Protein AF-A0A8C8C2P3-F1 (afdb_monomer_lite)

Structure (mmCIF, N/CA/C/O backbone):
data_AF-A0A8C8C2P3-F1
#
_entry.id   AF-A0A8C8C2P3-F1
#
loop_
_atom_site.group_PDB
_atom_site.id
_atom_site.type_symbol
_atom_site.label_atom_id
_atom_site.label_alt_id
_atom_site.label_comp_id
_atom_site.label_asym_id
_atom_site.label_entity_id
_atom_site.label_seq_id
_atom_site.pdbx_PDB_ins_code
_atom_site.Cartn_x
_atom_site.Cartn_y
_atom_site.Cartn_z
_atom_site.occupancy
_atom_site.B_iso_or_equiv
_atom_site.auth_seq_id
_atom_site.auth_comp_id
_atom_site.auth_asym_id
_atom_site.auth_atom_id
_atom_site.pdbx_PDB_model_num
ATOM 1 N N . CYS A 1 1 ? 23.342 -0.044 -27.697 1.00 66.31 1 CYS A N 1
ATOM 2 C CA . CYS A 1 1 ? 23.974 0.119 -26.368 1.00 66.31 1 CYS A CA 1
ATOM 3 C C . CYS A 1 1 ? 23.101 1.003 -25.486 1.00 66.31 1 CYS A C 1
ATOM 5 O O . CYS A 1 1 ? 22.435 0.467 -24.617 1.00 66.31 1 CYS A O 1
ATOM 7 N N . ILE A 1 2 ? 22.989 2.301 -25.795 1.00 71.56 2 ILE A N 1
ATOM 8 C CA . ILE A 1 2 ? 22.260 3.316 -25.005 1.00 71.56 2 ILE A CA 1
ATOM 9 C C . ILE A 1 2 ? 20.798 2.942 -24.698 1.00 71.56 2 ILE A C 1
ATOM 11 O O . ILE A 1 2 ? 20.352 3.108 -23.569 1.00 71.56 2 ILE A O 1
ATOM 15 N N . SER A 1 3 ? 20.064 2.371 -25.659 1.00 73.00 3 SER A N 1
ATOM 16 C CA . SER A 1 3 ? 18.679 1.921 -25.440 1.00 73.00 3 SER A CA 1
ATOM 17 C C . SER A 1 3 ? 18.562 0.832 -24.370 1.00 73.00 3 SER A C 1
ATOM 19 O O . SER A 1 3 ? 17.669 0.884 -23.527 1.00 73.00 3 SER A O 1
ATOM 21 N N . VAL A 1 4 ? 19.495 -0.126 -24.369 1.00 76.88 4 VAL A N 1
ATOM 22 C CA . VAL A 1 4 ? 19.561 -1.193 -23.364 1.00 76.88 4 VAL A CA 1
ATOM 23 C C . VAL A 1 4 ? 19.936 -0.598 -22.013 1.00 76.88 4 VAL A C 1
ATOM 25 O O . VAL A 1 4 ? 19.265 -0.904 -21.032 1.00 76.88 4 VAL A O 1
ATOM 28 N N . CYS A 1 5 ? 20.914 0.319 -21.974 1.00 74.31 5 CYS A N 1
ATOM 29 C CA . CYS A 1 5 ? 21.287 1.037 -20.755 1.00 74.31 5 CYS A CA 1
ATOM 30 C C . CYS A 1 5 ? 20.048 1.663 -20.117 1.00 74.31 5 CYS A C 1
ATOM 32 O O . CYS A 1 5 ? 19.711 1.296 -18.998 1.00 74.31 5 CYS A O 1
ATOM 34 N N . ILE A 1 6 ? 19.337 2.515 -20.866 1.00 74.00 6 ILE A N 1
ATOM 35 C CA . ILE A 1 6 ? 18.141 3.244 -20.419 1.00 74.00 6 ILE A CA 1
ATOM 36 C C . ILE A 1 6 ? 17.057 2.281 -19.926 1.00 74.00 6 ILE A C 1
ATOM 38 O O . ILE A 1 6 ? 16.483 2.492 -18.862 1.00 74.00 6 ILE A O 1
ATOM 42 N N . SER A 1 7 ? 16.797 1.196 -20.660 1.00 79.19 7 SER A N 1
ATOM 43 C CA . SER A 1 7 ? 15.781 0.214 -20.264 1.00 79.19 7 SER A CA 1
ATOM 44 C C . SER A 1 7 ? 16.118 -0.493 -18.944 1.00 79.19 7 SER A C 1
ATOM 46 O O . SER A 1 7 ? 15.243 -0.691 -18.097 1.00 79.19 7 SER A O 1
ATOM 48 N N . VAL A 1 8 ? 17.394 -0.826 -18.731 1.00 79.81 8 VAL A N 1
ATOM 49 C CA . VAL A 1 8 ? 17.858 -1.493 -17.511 1.00 79.81 8 VAL A CA 1
ATOM 50 C C . VAL A 1 8 ? 17.841 -0.521 -16.338 1.00 79.81 8 VAL A C 1
ATOM 52 O O . VAL A 1 8 ? 17.335 -0.883 -15.282 1.00 79.81 8 VAL A O 1
ATOM 55 N N . CYS A 1 9 ? 18.305 0.724 -16.499 1.00 77.69 9 CYS A N 1
ATOM 56 C CA . CYS A 1 9 ? 18.224 1.670 -15.386 1.00 77.69 9 CYS A CA 1
ATOM 57 C C . CYS A 1 9 ? 16.770 1.994 -15.034 1.00 77.69 9 CYS A C 1
ATOM 59 O O . CYS A 1 9 ? 16.409 1.825 -13.878 1.00 77.69 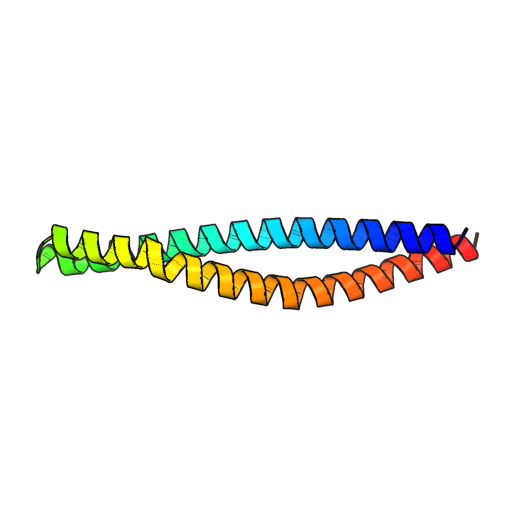9 CYS A O 1
ATOM 61 N N . ILE A 1 10 ? 15.889 2.299 -15.992 1.00 75.44 10 ILE A N 1
ATOM 62 C CA . ILE A 1 10 ? 14.471 2.558 -15.682 1.00 75.44 10 ILE A CA 1
ATOM 63 C C . ILE A 1 10 ? 13.819 1.369 -14.955 1.00 75.44 10 ILE A C 1
ATOM 65 O O . ILE A 1 10 ? 13.139 1.569 -13.949 1.00 75.44 10 ILE A O 1
ATOM 69 N N . SER A 1 11 ? 14.037 0.135 -15.419 1.00 81.06 11 SER A N 1
ATOM 70 C CA . SER A 1 11 ? 13.447 -1.055 -14.785 1.00 81.06 11 SER A CA 1
ATOM 71 C C . SER A 1 11 ? 13.967 -1.290 -13.366 1.00 81.06 11 SER A C 1
ATOM 73 O O . SER A 1 11 ? 13.168 -1.503 -12.449 1.00 81.06 11 SER A O 1
ATOM 75 N N . VAL A 1 12 ? 15.284 -1.188 -13.155 1.00 79.75 12 VAL A N 1
ATOM 76 C CA . VAL A 1 12 ? 15.894 -1.320 -11.826 1.00 79.75 12 VAL A CA 1
ATOM 77 C C . VAL A 1 12 ? 15.372 -0.227 -10.907 1.00 79.75 12 VAL A C 1
ATOM 79 O O . VAL A 1 12 ? 14.903 -0.534 -9.814 1.00 79.75 12 VAL A O 1
ATOM 82 N N . CYS A 1 13 ? 15.369 1.027 -11.350 1.00 75.75 13 CYS A N 1
ATOM 83 C CA . CYS A 1 13 ? 14.921 2.127 -10.517 1.00 75.75 13 CYS A CA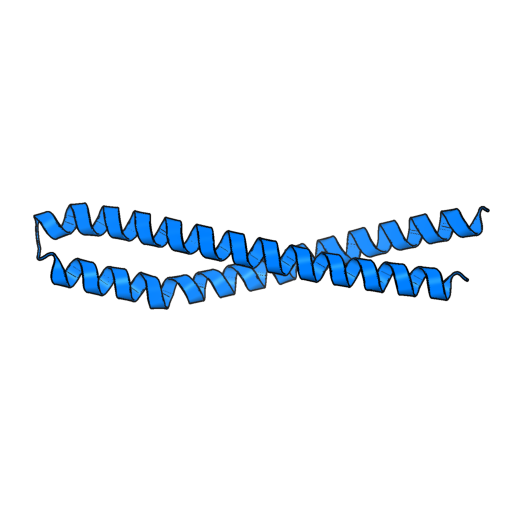 1
ATOM 84 C C . CYS A 1 13 ? 13.448 1.965 -10.121 1.00 75.75 13 CYS A C 1
ATOM 86 O O . CYS A 1 13 ? 13.147 1.998 -8.935 1.00 75.75 13 CYS A O 1
ATOM 88 N N . ILE A 1 14 ? 12.543 1.681 -11.064 1.00 75.31 14 ILE A N 1
ATOM 89 C CA . ILE A 1 14 ? 11.123 1.447 -10.750 1.00 75.31 14 ILE A CA 1
ATOM 90 C C . ILE A 1 14 ? 10.963 0.298 -9.744 1.00 75.31 14 ILE A C 1
ATOM 92 O O . ILE A 1 14 ? 10.213 0.431 -8.777 1.00 75.31 14 ILE A O 1
ATOM 96 N N . SER A 1 15 ? 11.686 -0.810 -9.924 1.00 80.94 15 SER A N 1
ATOM 97 C CA . SER A 1 15 ? 11.596 -1.966 -9.021 1.00 80.94 15 SER A CA 1
ATOM 98 C C . SER A 1 15 ? 12.078 -1.653 -7.598 1.00 80.94 15 SER A C 1
ATOM 100 O O . SER A 1 15 ? 11.407 -1.988 -6.616 1.00 80.94 15 SER A O 1
ATOM 102 N N . VAL A 1 16 ? 13.209 -0.952 -7.473 1.00 76.06 16 VAL A N 1
ATOM 103 C CA . VAL A 1 16 ? 13.769 -0.528 -6.186 1.00 76.06 16 VAL A CA 1
ATOM 104 C C . VAL A 1 16 ? 12.815 0.441 -5.519 1.00 76.06 16 VAL A C 1
ATOM 106 O O . VAL A 1 16 ? 12.509 0.302 -4.340 1.00 76.06 16 VAL A O 1
ATOM 109 N N . CYS A 1 17 ? 12.281 1.397 -6.266 1.00 73.44 17 CYS A N 1
ATOM 110 C CA . CYS A 1 17 ? 11.423 2.370 -5.646 1.00 73.44 17 CYS A CA 1
ATOM 111 C C . CYS A 1 17 ? 10.086 1.779 -5.207 1.00 73.44 17 CYS A C 1
ATOM 113 O O . CYS A 1 17 ? 9.665 2.051 -4.092 1.00 73.44 17 CYS A O 1
ATOM 115 N N . ILE A 1 18 ? 9.445 0.927 -6.012 1.00 73.44 18 ILE A N 1
ATOM 116 C CA . ILE A 1 18 ? 8.215 0.241 -5.592 1.00 73.44 18 ILE A CA 1
ATOM 117 C C . ILE A 1 18 ? 8.481 -0.601 -4.342 1.00 73.44 18 ILE A C 1
ATOM 119 O O . ILE A 1 18 ? 7.712 -0.522 -3.390 1.00 73.44 18 ILE A O 1
ATOM 123 N N . SER A 1 19 ? 9.570 -1.371 -4.304 1.00 79.69 19 SER A N 1
ATOM 124 C CA . SER A 1 19 ? 9.880 -2.232 -3.154 1.00 79.69 19 SER A CA 1
ATOM 125 C C . SER A 1 19 ? 10.179 -1.441 -1.876 1.00 79.69 19 SER A C 1
ATOM 127 O O . SER A 1 19 ? 9.612 -1.741 -0.820 1.00 79.69 19 SER A O 1
ATOM 129 N N . VAL A 1 20 ? 11.008 -0.399 -1.960 1.00 72.75 20 VAL A N 1
ATOM 130 C CA . VAL A 1 20 ? 11.323 0.481 -0.823 1.00 72.75 20 VAL A CA 1
ATOM 131 C C . VAL A 1 20 ? 10.068 1.203 -0.357 1.00 72.75 20 VAL A C 1
ATOM 133 O O . VAL A 1 20 ? 9.765 1.216 0.829 1.00 72.75 20 VAL A O 1
ATOM 136 N N . CYS A 1 21 ? 9.282 1.739 -1.280 1.00 71.62 21 CYS A N 1
ATOM 137 C CA . CYS A 1 21 ? 8.058 2.434 -0.933 1.00 71.62 21 CYS A CA 1
ATOM 138 C C . CYS A 1 21 ? 7.053 1.526 -0.261 1.00 71.62 21 CYS A C 1
ATOM 140 O O . CYS A 1 21 ? 6.572 1.853 0.814 1.00 71.62 21 CYS A O 1
ATOM 142 N N . ASN A 1 22 ? 6.780 0.357 -0.830 1.00 72.50 22 ASN A N 1
ATOM 143 C CA . ASN A 1 22 ? 5.811 -0.548 -0.237 1.00 72.50 22 ASN A CA 1
ATOM 144 C C . ASN A 1 22 ? 6.275 -1.013 1.152 1.00 72.50 22 ASN A C 1
ATOM 146 O O . ASN A 1 22 ? 5.492 -0.997 2.094 1.00 72.50 22 ASN A O 1
ATOM 150 N N . SER A 1 23 ? 7.556 -1.357 1.311 1.00 77.38 23 SER A N 1
ATOM 151 C CA . SER A 1 23 ? 8.096 -1.805 2.603 1.00 77.38 23 SER A CA 1
ATOM 152 C C . SER A 1 23 ? 8.097 -0.705 3.667 1.00 77.38 23 SER A C 1
ATOM 154 O O . SER A 1 23 ? 7.618 -0.930 4.782 1.00 77.38 23 SER A O 1
ATOM 156 N N . VAL A 1 24 ? 8.577 0.496 3.338 1.00 71.62 24 VAL A N 1
ATOM 157 C CA . VAL A 1 24 ? 8.621 1.633 4.266 1.00 71.62 24 VAL A CA 1
ATOM 158 C C . VAL A 1 24 ? 7.210 2.097 4.597 1.00 71.62 24 VAL A C 1
ATOM 160 O O . VAL A 1 24 ? 6.881 2.239 5.768 1.00 71.62 24 VAL A O 1
ATOM 163 N N . CYS A 1 25 ? 6.343 2.258 3.599 1.00 69.50 25 CYS A N 1
ATOM 164 C CA . CYS A 1 25 ? 4.965 2.650 3.841 1.00 69.50 25 CYS A CA 1
ATOM 165 C C . CYS A 1 25 ? 4.258 1.644 4.749 1.00 69.50 25 CYS A C 1
ATOM 167 O O . CYS A 1 25 ? 3.742 2.028 5.788 1.00 69.50 25 CYS A O 1
ATOM 169 N N . ILE A 1 26 ? 4.268 0.352 4.413 1.00 70.94 26 ILE A N 1
ATOM 170 C CA . ILE A 1 26 ? 3.555 -0.665 5.195 1.00 70.94 26 ILE A CA 1
ATOM 171 C C . ILE A 1 26 ? 4.101 -0.733 6.628 1.00 70.94 26 ILE A C 1
ATOM 173 O O . ILE A 1 26 ? 3.318 -0.750 7.576 1.00 70.94 26 ILE A O 1
ATOM 177 N N . SER A 1 27 ? 5.423 -0.718 6.809 1.00 76.06 27 SER A N 1
ATOM 178 C CA . SER A 1 27 ? 6.035 -0.782 8.144 1.00 76.06 27 SER A CA 1
ATOM 179 C C . SER A 1 27 ? 5.740 0.454 8.997 1.00 76.06 27 SER A C 1
ATOM 181 O O . SER A 1 27 ? 5.331 0.323 10.155 1.00 76.06 27 SER A O 1
ATOM 183 N N . VAL A 1 28 ? 5.884 1.657 8.434 1.00 70.81 28 VAL A N 1
ATOM 184 C CA . VAL A 1 28 ? 5.582 2.916 9.129 1.00 70.81 28 VAL A CA 1
ATOM 185 C C . VAL A 1 28 ? 4.097 2.988 9.454 1.00 70.81 28 VAL A C 1
ATOM 187 O O . VAL A 1 28 ? 3.724 3.277 10.583 1.00 70.81 28 VAL A O 1
ATOM 190 N N . CYS A 1 29 ? 3.232 2.641 8.510 1.00 69.06 29 CYS A N 1
ATOM 191 C CA . CYS A 1 29 ? 1.799 2.652 8.735 1.00 69.06 29 CYS A CA 1
ATOM 192 C C . CYS A 1 29 ? 1.373 1.689 9.840 1.00 69.06 29 CYS A C 1
ATOM 194 O O . CYS A 1 29 ? 0.667 2.091 10.757 1.00 69.06 29 CYS A O 1
ATOM 196 N N . ILE A 1 30 ? 1.824 0.434 9.799 1.00 71.12 30 ILE A N 1
ATOM 197 C CA . ILE A 1 30 ? 1.476 -0.557 10.823 1.00 71.12 30 ILE A CA 1
ATOM 198 C C . ILE A 1 30 ? 1.998 -0.117 12.195 1.00 71.12 30 ILE A C 1
ATOM 200 O O . ILE A 1 30 ? 1.259 -0.174 13.175 1.00 71.12 30 ILE A O 1
ATOM 204 N N . SER A 1 31 ? 3.240 0.364 12.276 1.00 76.81 31 SER A N 1
ATOM 205 C CA . SER A 1 31 ? 3.829 0.804 13.54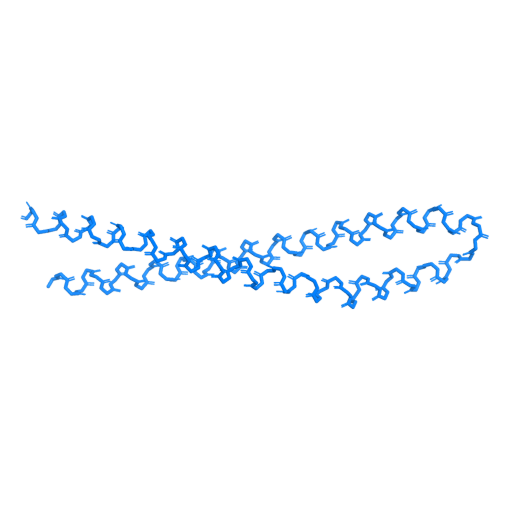7 1.00 76.81 31 SER A CA 1
ATOM 206 C C . SER A 1 31 ? 3.133 2.038 14.129 1.00 76.81 31 SER A C 1
ATOM 208 O O . SER A 1 31 ? 2.814 2.058 15.321 1.00 76.81 31 SER A O 1
ATOM 210 N N . VAL A 1 32 ? 2.828 3.043 13.304 1.00 69.44 32 VAL A N 1
ATOM 211 C CA . VAL A 1 32 ? 2.081 4.236 13.724 1.00 69.44 32 VAL A CA 1
ATOM 212 C C . VAL A 1 32 ? 0.673 3.848 14.153 1.00 69.44 32 VAL A C 1
ATOM 214 O O . VAL A 1 32 ? 0.236 4.238 15.230 1.00 69.44 32 VAL A O 1
ATOM 217 N N . CYS A 1 33 ? -0.021 3.017 13.381 1.00 69.69 33 CYS A N 1
ATOM 218 C CA . CYS A 1 33 ? -1.367 2.593 13.733 1.00 69.69 33 CYS A CA 1
ATOM 219 C C . CYS A 1 33 ? -1.384 1.820 15.054 1.00 69.69 33 CYS A C 1
ATOM 221 O O . CYS A 1 33 ? -2.125 2.197 15.950 1.00 69.69 33 CYS A O 1
ATOM 223 N N . ILE A 1 34 ? -0.512 0.825 15.241 1.00 72.56 34 ILE A N 1
ATOM 224 C CA . ILE A 1 34 ? -0.439 0.060 16.496 1.00 72.56 34 ILE A CA 1
ATOM 225 C C . ILE A 1 34 ? -0.071 0.959 17.681 1.00 72.56 34 ILE A C 1
ATOM 227 O O . ILE A 1 34 ? -0.672 0.837 18.747 1.00 72.56 34 ILE A O 1
ATOM 231 N N . SER A 1 35 ? 0.893 1.868 17.523 1.00 77.50 35 SER A N 1
ATOM 232 C CA . SER A 1 35 ? 1.316 2.757 18.614 1.00 77.50 35 SER A CA 1
ATOM 233 C C . SER A 1 35 ? 0.228 3.757 19.008 1.00 77.50 35 SER A C 1
ATOM 235 O O . SER A 1 35 ? -0.032 3.945 20.200 1.00 77.50 35 SER A O 1
ATOM 237 N N . VAL A 1 36 ? -0.463 4.353 18.034 1.00 69.69 36 VAL A N 1
ATOM 238 C CA . VAL A 1 36 ? -1.594 5.257 18.279 1.00 69.69 36 VAL A CA 1
ATOM 239 C C . VAL A 1 36 ? -2.765 4.486 18.887 1.00 69.69 36 VAL A C 1
ATOM 241 O O . VAL A 1 36 ? -3.296 4.907 19.910 1.00 69.69 36 VAL A O 1
ATOM 244 N N . CYS A 1 37 ? -3.112 3.314 18.349 1.00 69.81 37 CYS A N 1
ATOM 245 C CA . CYS A 1 37 ? -4.111 2.416 18.930 1.00 69.81 37 CYS A CA 1
ATOM 246 C C . CYS A 1 37 ? -3.825 2.124 20.395 1.00 69.81 37 CYS A C 1
ATOM 248 O O . CYS A 1 37 ? -4.673 2.379 21.244 1.00 69.81 37 CYS A O 1
ATOM 250 N N . ASN A 1 38 ? -2.633 1.609 20.698 1.00 70.88 38 ASN A N 1
ATOM 251 C CA . ASN A 1 38 ? -2.279 1.215 22.054 1.00 70.88 38 ASN A CA 1
ATOM 252 C C . ASN A 1 38 ? -2.243 2.410 22.998 1.00 70.88 38 ASN A C 1
ATOM 254 O O . ASN A 1 38 ? -2.735 2.296 24.114 1.00 70.88 38 ASN A O 1
ATOM 258 N N . SER A 1 39 ? -1.686 3.548 22.581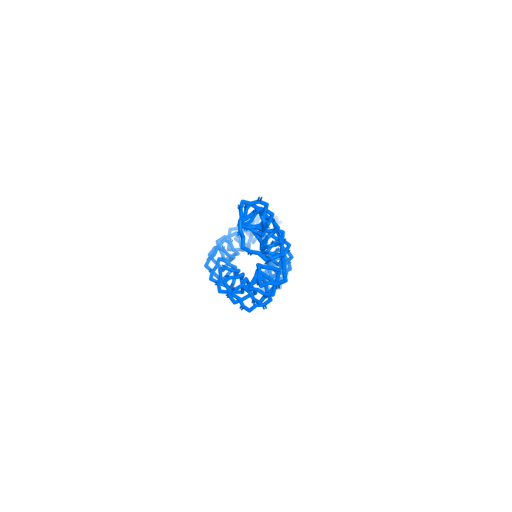 1.00 75.94 39 SER A N 1
ATOM 259 C CA . SER A 1 39 ? -1.611 4.736 23.438 1.00 75.94 39 SER A CA 1
ATOM 260 C C . SER A 1 39 ? -2.992 5.319 23.738 1.00 75.94 39 SER A C 1
ATOM 262 O O . SER A 1 39 ? -3.292 5.613 24.897 1.00 75.94 39 SER A O 1
ATOM 264 N N . VAL A 1 40 ? -3.865 5.426 22.734 1.00 67.31 40 VAL A N 1
ATOM 265 C CA . VAL A 1 40 ? -5.240 5.911 22.909 1.00 67.31 40 VAL A CA 1
ATOM 266 C C . VAL A 1 40 ? -6.063 4.905 23.713 1.00 67.31 40 VAL A C 1
ATOM 268 O O . VAL A 1 40 ? -6.716 5.296 24.674 1.00 67.31 40 VAL A O 1
ATOM 271 N N . CYS A 1 41 ? -5.979 3.607 23.409 1.00 67.44 41 CYS A N 1
ATOM 272 C CA . CYS A 1 41 ? -6.658 2.571 24.190 1.00 67.44 41 CYS A CA 1
ATOM 273 C C . CYS A 1 41 ? -6.213 2.592 25.646 1.00 67.44 41 CYS A C 1
ATOM 275 O O . CYS A 1 41 ? -7.061 2.655 26.523 1.00 67.44 41 CYS A O 1
ATOM 277 N N . ASN A 1 42 ? -4.906 2.575 25.926 1.00 68.75 42 ASN A N 1
ATOM 278 C CA . ASN A 1 42 ? -4.431 2.571 27.307 1.00 68.75 42 ASN A CA 1
ATOM 279 C C . ASN A 1 42 ? -4.814 3.854 28.036 1.00 68.75 42 ASN A C 1
ATOM 281 O O . ASN A 1 42 ? -5.248 3.777 29.175 1.00 68.75 42 ASN A O 1
ATOM 285 N N . SER A 1 43 ? -4.672 5.027 27.421 1.00 71.31 43 SER A N 1
ATOM 286 C CA . SER A 1 43 ? -5.008 6.287 28.096 1.00 71.31 43 SER A CA 1
ATOM 287 C C . SER A 1 43 ? -6.506 6.407 28.386 1.00 71.31 43 SER A C 1
ATOM 289 O O . SER A 1 43 ? -6.890 6.751 29.507 1.00 71.31 43 SER A O 1
ATOM 291 N N . VAL A 1 44 ? -7.359 6.068 27.417 1.00 63.50 44 VAL A N 1
ATOM 292 C CA . VAL A 1 44 ? -8.819 6.135 27.560 1.00 63.50 44 VAL A CA 1
ATOM 293 C C . VAL A 1 44 ? -9.323 5.028 28.477 1.00 63.50 44 VAL A C 1
ATOM 295 O O . VAL A 1 44 ? -10.095 5.305 29.387 1.00 63.50 44 VAL A O 1
ATOM 298 N N . CYS A 1 45 ? -8.860 3.788 28.322 1.00 63.47 45 CYS A N 1
ATOM 299 C CA . CYS A 1 45 ? -9.234 2.715 29.236 1.00 63.47 45 CYS A CA 1
ATOM 300 C C . CYS A 1 45 ? -8.757 3.037 30.653 1.00 63.47 45 CYS A C 1
ATOM 302 O O . CYS A 1 45 ? -9.565 3.051 31.568 1.00 63.47 45 CYS A O 1
ATOM 304 N N . ASN A 1 46 ? -7.498 3.400 30.877 1.00 63.88 46 ASN A N 1
ATOM 305 C CA . ASN A 1 46 ? -7.024 3.603 32.247 1.00 63.88 46 ASN A CA 1
ATOM 306 C C . ASN A 1 46 ? -7.702 4.799 32.950 1.00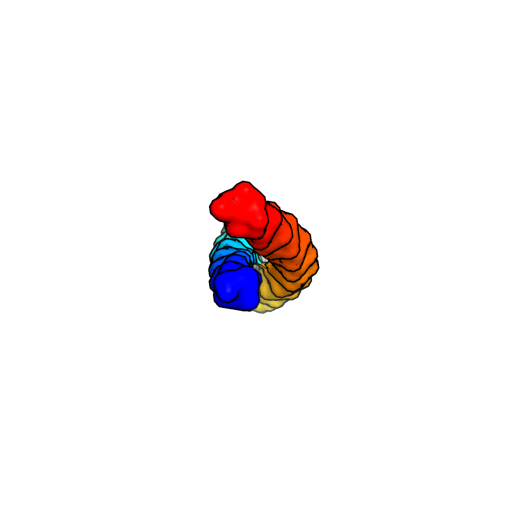 63.88 46 ASN A C 1
ATOM 308 O O . ASN A 1 46 ? -7.839 4.782 34.167 1.00 63.88 46 ASN A O 1
ATOM 312 N N . SER A 1 47 ? -8.175 5.809 32.209 1.00 64.75 47 SER A N 1
ATOM 313 C CA . SER A 1 47 ? -8.933 6.940 32.774 1.00 64.75 47 SER A CA 1
ATOM 314 C C . SER A 1 47 ? -10.433 6.657 32.942 1.00 64.75 47 SER A C 1
ATOM 316 O O . SER A 1 47 ? -11.019 7.010 33.966 1.00 64.75 47 SER A O 1
ATOM 318 N N . VAL A 1 48 ? -11.066 5.993 31.970 1.00 56.16 48 VAL A N 1
ATOM 319 C CA . VAL A 1 48 ? -12.518 5.744 31.945 1.00 56.16 48 VAL A CA 1
ATOM 320 C C . VAL A 1 48 ? -12.895 4.450 32.670 1.00 56.16 48 VAL A C 1
ATOM 322 O O . VAL A 1 48 ? -13.918 4.416 33.338 1.00 56.16 48 VAL A O 1
ATOM 325 N N . CYS A 1 49 ? -12.066 3.404 32.650 1.00 53.00 49 CYS A N 1
ATOM 326 C CA . CYS A 1 49 ? -12.350 2.127 33.330 1.00 53.00 49 CYS A CA 1
ATOM 327 C C . CYS A 1 49 ? -12.394 2.268 34.857 1.00 53.00 49 CYS A C 1
ATOM 329 O O . CYS A 1 49 ? -13.086 1.495 35.514 1.00 53.00 49 CYS A O 1
ATOM 331 N N . ILE A 1 50 ? -11.692 3.264 35.416 1.00 54.81 50 ILE A N 1
ATOM 332 C CA . ILE A 1 50 ? -11.775 3.615 36.843 1.00 54.81 50 ILE A CA 1
ATOM 333 C C . ILE A 1 50 ? -13.163 4.187 37.192 1.00 54.81 50 ILE A C 1
ATOM 335 O O . ILE A 1 50 ? -13.591 4.082 38.338 1.00 54.81 50 ILE A O 1
ATOM 339 N N . SER A 1 51 ? -13.890 4.758 36.222 1.00 58.56 51 SER A N 1
ATOM 340 C CA . SER A 1 51 ? -15.168 5.448 36.453 1.00 58.56 51 SER A CA 1
ATOM 341 C C . SER A 1 51 ? -16.401 4.734 35.882 1.00 58.56 51 SER A C 1
ATOM 343 O O . SER A 1 51 ? -17.457 4.780 36.507 1.00 58.56 51 SER A O 1
ATOM 345 N N . VAL A 1 52 ? -16.306 4.065 34.727 1.00 55.44 52 VAL A N 1
ATOM 346 C CA . VAL A 1 52 ? -17.444 3.477 34.001 1.00 55.44 52 VAL A CA 1
ATOM 347 C C . VAL A 1 52 ? -16.991 2.219 33.236 1.00 55.44 52 VAL A C 1
ATOM 349 O O . VAL A 1 52 ? -16.636 2.281 32.068 1.00 55.44 52 VAL A O 1
ATOM 352 N N . CYS A 1 53 ? -17.021 1.060 33.899 1.00 58.25 53 CYS A N 1
ATOM 353 C CA . CYS A 1 53 ? -17.092 -0.290 33.303 1.00 58.25 53 CYS A CA 1
ATOM 354 C C . CYS A 1 53 ? -16.010 -0.702 32.269 1.00 58.25 53 CYS A C 1
ATOM 356 O O . CYS A 1 53 ? -16.121 -0.431 31.076 1.00 58.25 53 CYS A O 1
ATOM 358 N N . ASN A 1 54 ? -15.068 -1.555 32.688 1.00 60.06 54 ASN A N 1
ATOM 359 C CA . ASN A 1 54 ? -13.954 -2.084 31.878 1.00 60.06 54 ASN A CA 1
ATOM 360 C C . ASN A 1 54 ? -14.355 -2.739 30.525 1.00 60.06 54 ASN A C 1
ATOM 362 O O . ASN A 1 54 ? -13.592 -2.713 29.561 1.00 60.06 54 ASN A O 1
ATOM 366 N N . SER A 1 55 ? -15.549 -3.336 30.423 1.00 63.72 55 SER A N 1
ATOM 367 C CA . SER A 1 55 ? -16.010 -4.063 29.224 1.00 63.72 55 SER A CA 1
ATOM 368 C C . SER A 1 55 ? -16.436 -3.151 28.069 1.00 63.72 55 SER A C 1
ATOM 370 O O . SER A 1 55 ? -16.181 -3.453 26.903 1.00 63.72 55 SER A O 1
ATOM 372 N N . VAL A 1 56 ? -17.066 -2.015 28.371 1.00 67.44 56 VAL A N 1
ATOM 373 C CA . VAL A 1 56 ? -17.523 -1.076 27.338 1.00 67.44 56 VAL A CA 1
ATOM 374 C C . VAL A 1 56 ? -16.318 -0.349 26.752 1.00 67.44 56 VAL A C 1
ATOM 376 O O . VAL A 1 56 ? -16.172 -0.303 25.532 1.00 67.44 56 VAL A O 1
ATOM 379 N N . CYS A 1 57 ? -15.401 0.118 27.606 1.00 65.62 57 CYS A N 1
ATOM 380 C CA . CYS A 1 57 ? -14.173 0.790 27.183 1.00 65.62 57 CYS A CA 1
ATOM 381 C C . CYS A 1 57 ? -13.353 -0.095 26.241 1.00 65.62 57 CYS A C 1
ATOM 383 O O . CYS A 1 57 ? -12.981 0.340 25.152 1.00 65.62 57 CYS A O 1
ATOM 385 N N . THR A 1 58 ? -13.135 -1.357 26.629 1.00 68.19 58 THR A N 1
ATOM 386 C CA . THR A 1 58 ? -12.383 -2.335 25.828 1.00 68.19 58 THR A CA 1
ATOM 387 C C . THR A 1 58 ? -13.057 -2.621 24.489 1.00 68.19 58 THR A C 1
ATOM 389 O O . THR A 1 58 ? -12.386 -2.599 23.461 1.00 68.19 58 THR A O 1
ATOM 392 N N . SER A 1 59 ? -14.381 -2.795 24.456 1.00 73.50 59 SER A N 1
ATOM 393 C CA . SER A 1 59 ? -15.105 -3.038 23.200 1.00 73.50 59 SER A CA 1
ATOM 394 C C . SER A 1 59 ? -14.998 -1.873 22.209 1.00 73.50 59 SER A C 1
ATOM 396 O O . SER A 1 59 ? -14.692 -2.085 21.034 1.00 73.50 59 SER A O 1
ATOM 398 N N . VAL A 1 60 ? -15.175 -0.634 22.682 1.00 71.00 60 VAL A N 1
ATOM 399 C CA . VAL A 1 60 ? -15.104 0.562 21.838 1.00 71.00 60 VAL A CA 1
ATOM 400 C C . VAL A 1 60 ? -13.685 0.748 21.330 1.00 71.00 60 VAL A C 1
ATOM 402 O O . VAL A 1 60 ? -13.481 0.940 20.133 1.00 71.00 60 VAL A O 1
ATOM 405 N N . CYS A 1 61 ? -12.688 0.631 22.203 1.00 69.50 61 CYS A N 1
ATOM 406 C CA . CYS A 1 61 ? -11.316 0.868 21.794 1.00 69.50 61 CYS A CA 1
ATOM 407 C C . CYS A 1 61 ? -10.809 -0.220 20.828 1.00 69.50 61 CYS A C 1
ATOM 409 O O . CYS A 1 61 ? -10.246 0.126 19.794 1.00 69.50 61 CYS A O 1
ATOM 411 N N . ILE A 1 62 ? -11.156 -1.499 21.025 1.00 70.25 62 ILE A N 1
ATOM 412 C CA . ILE A 1 62 ? -10.906 -2.564 20.035 1.00 70.25 62 ILE A CA 1
ATOM 413 C C . ILE A 1 62 ? -11.615 -2.263 18.704 1.00 70.25 62 ILE A C 1
ATOM 415 O O . ILE A 1 62 ? -11.012 -2.405 17.640 1.00 70.25 62 ILE A O 1
ATOM 419 N N . SER A 1 63 ? -12.872 -1.810 18.738 1.00 76.50 63 SER A N 1
ATOM 420 C CA . SER A 1 63 ? -13.631 -1.514 17.516 1.00 76.50 63 SER A CA 1
ATOM 421 C C . SER A 1 63 ? -13.003 -0.386 16.696 1.00 76.50 63 SER A C 1
ATOM 423 O O . SER A 1 63 ? -12.881 -0.505 15.477 1.00 76.50 63 SER A O 1
ATOM 425 N N . VAL A 1 64 ? -12.524 0.672 17.355 1.00 69.25 64 VAL A N 1
ATOM 426 C CA . VAL A 1 64 ? -11.828 1.792 16.710 1.00 69.25 64 VAL A CA 1
ATOM 427 C C . VAL A 1 64 ? -10.484 1.317 16.166 1.00 69.25 64 VAL A C 1
ATOM 429 O O . VAL A 1 64 ? -10.171 1.594 15.009 1.00 69.25 64 VAL A O 1
ATOM 432 N N . CYS A 1 65 ? -9.747 0.521 16.948 1.00 68.62 65 CYS A N 1
ATOM 433 C CA . CYS A 1 65 ? -8.468 -0.069 16.558 1.00 68.62 65 CYS A CA 1
ATOM 434 C C . CYS A 1 65 ? -8.546 -0.899 15.278 1.00 68.62 65 CYS A C 1
ATOM 436 O O . CYS A 1 65 ? -7.652 -0.835 14.438 1.00 68.62 65 CYS A O 1
ATOM 438 N N . ILE A 1 66 ? -9.616 -1.675 15.132 1.00 70.25 66 ILE A N 1
ATOM 439 C CA . ILE A 1 66 ? -9.783 -2.602 14.012 1.00 70.25 66 ILE A CA 1
ATOM 440 C C . ILE A 1 66 ? -10.438 -1.926 12.802 1.00 70.25 66 ILE A C 1
ATOM 442 O O . ILE A 1 66 ? -10.181 -2.343 11.679 1.00 70.25 66 ILE A O 1
ATOM 446 N N . SER A 1 67 ? -11.268 -0.896 12.985 1.00 73.75 67 SER A N 1
ATOM 447 C CA . SER A 1 67 ? -12.028 -0.296 11.875 1.00 73.75 67 SER A CA 1
ATOM 448 C C . SER A 1 67 ? -11.426 1.008 11.343 1.00 73.75 67 SER A C 1
ATOM 450 O O . SER A 1 67 ? -11.253 1.180 10.133 1.00 73.75 67 SER A O 1
ATOM 452 N N . VAL A 1 68 ? -11.072 1.933 12.234 1.00 69.38 68 VAL A N 1
ATOM 453 C CA . VAL A 1 68 ? -10.638 3.285 11.857 1.00 69.38 68 VAL A CA 1
ATOM 454 C C . VAL A 1 68 ? -9.158 3.296 11.522 1.00 69.38 68 VAL A C 1
ATOM 456 O O . VAL A 1 68 ? -8.730 3.913 10.554 1.00 69.38 68 VAL A O 1
ATOM 459 N N . CYS A 1 69 ? -8.361 2.571 12.291 1.00 68.62 69 CYS A N 1
ATOM 460 C CA . CYS A 1 69 ? -6.917 2.601 12.139 1.00 68.62 69 CYS A CA 1
ATOM 461 C C . CYS A 1 69 ? -6.502 2.091 10.772 1.00 68.62 69 CYS A C 1
ATOM 463 O O . CYS A 1 69 ? -5.921 2.894 10.056 1.00 68.62 69 CYS A O 1
ATOM 465 N N . PRO A 1 70 ? -6.855 0.865 10.329 1.00 70.44 70 PRO A N 1
ATOM 466 C CA . PRO A 1 70 ? -6.432 0.382 9.018 1.00 70.44 70 PRO A CA 1
ATOM 467 C C . PRO A 1 70 ? -6.875 1.290 7.870 1.00 70.44 70 PRO A C 1
ATOM 469 O O . PRO A 1 70 ? -6.098 1.483 6.942 1.00 70.44 70 PRO A O 1
ATOM 472 N N . SER A 1 71 ? -8.064 1.897 7.929 1.00 74.19 71 SER A N 1
ATOM 473 C CA . SER A 1 71 ? -8.522 2.811 6.872 1.00 74.19 71 SER A CA 1
ATOM 474 C C . SER A 1 71 ? -7.697 4.104 6.819 1.00 74.19 71 SER A C 1
ATOM 476 O O . SER A 1 71 ? -7.278 4.534 5.737 1.00 74.19 71 SER A O 1
ATOM 478 N N . VAL A 1 72 ? -7.372 4.687 7.975 1.00 69.31 72 VAL A N 1
ATOM 479 C CA . VAL A 1 72 ? -6.468 5.843 8.066 1.00 69.31 72 VAL A CA 1
ATOM 480 C C . VAL A 1 72 ? -5.041 5.451 7.683 1.00 69.31 72 VAL A C 1
ATOM 482 O O . VAL A 1 72 ? -4.421 6.172 6.907 1.00 69.31 72 VAL A O 1
ATOM 485 N N . CYS A 1 73 ? -4.544 4.289 8.130 1.00 68.56 73 CYS A N 1
ATOM 486 C CA . CYS A 1 73 ? -3.245 3.760 7.718 1.00 68.56 73 CYS A CA 1
ATOM 487 C C . CYS A 1 73 ? -3.201 3.735 6.194 1.00 68.56 73 CYS A C 1
ATOM 489 O O . CYS A 1 73 ? -2.414 4.445 5.593 1.00 68.56 73 CYS A O 1
ATOM 491 N N . ILE A 1 74 ? -4.093 2.967 5.562 1.00 71.12 74 ILE A N 1
ATOM 492 C CA . ILE A 1 74 ? -4.073 2.688 4.127 1.00 71.12 74 ILE A CA 1
ATOM 493 C C . ILE A 1 74 ? -4.190 3.979 3.320 1.00 71.12 74 ILE A C 1
ATOM 495 O O . ILE A 1 74 ? -3.451 4.143 2.354 1.00 71.12 74 ILE A O 1
ATOM 499 N N . SER A 1 75 ? -5.059 4.915 3.706 1.00 76.88 75 SER A N 1
ATOM 500 C CA . SER A 1 75 ? -5.194 6.198 3.000 1.00 76.88 75 SER A CA 1
ATOM 501 C C . SER A 1 75 ? -3.929 7.060 3.089 1.00 76.88 75 SER A C 1
ATOM 503 O O . SER A 1 75 ? -3.470 7.595 2.075 1.00 76.88 75 SER A O 1
ATOM 505 N N . VAL A 1 76 ? -3.305 7.147 4.265 1.00 69.06 76 VAL A N 1
ATOM 506 C CA . VAL A 1 76 ? -2.056 7.897 4.454 1.00 69.06 76 VAL A CA 1
ATOM 507 C C . VAL A 1 76 ? -0.886 7.187 3.774 1.00 69.06 76 VAL A C 1
ATOM 509 O O . VAL A 1 76 ? -0.117 7.843 3.077 1.00 69.06 76 VAL A O 1
ATOM 512 N N . CYS A 1 77 ? -0.782 5.857 3.887 1.00 69.31 77 CYS A N 1
ATOM 513 C CA . CYS A 1 77 ? 0.226 5.079 3.171 1.00 69.31 77 CYS A CA 1
ATOM 514 C C . CYS A 1 77 ? 0.085 5.346 1.681 1.00 69.31 77 CYS A C 1
ATOM 516 O O . CYS A 1 77 ? 1.010 5.835 1.062 1.00 69.31 77 CYS A O 1
ATOM 518 N N . THR A 1 78 ? -1.077 5.059 1.096 1.00 70.94 78 THR A N 1
ATOM 519 C CA . THR A 1 78 ? -1.269 5.126 -0.355 1.00 70.94 78 THR A CA 1
ATOM 520 C C . THR A 1 78 ? -1.005 6.526 -0.888 1.00 70.94 78 THR A C 1
ATOM 522 O O . THR A 1 78 ? -0.269 6.661 -1.859 1.00 70.94 78 THR A O 1
ATOM 525 N N . SER A 1 79 ? -1.502 7.573 -0.228 1.00 76.12 79 SER A N 1
ATOM 526 C CA . SER A 1 79 ? -1.231 8.955 -0.637 1.00 76.12 79 SER A CA 1
ATOM 527 C C . SER A 1 79 ? 0.250 9.330 -0.526 1.00 76.12 79 SER A C 1
ATOM 529 O O . SER A 1 79 ? 0.804 9.908 -1.465 1.00 76.12 79 SER A O 1
ATOM 531 N N . PHE A 1 80 ? 0.923 8.965 0.568 1.00 68.69 80 PHE A N 1
ATOM 532 C CA . PHE A 1 80 ? 2.345 9.246 0.761 1.00 68.69 80 PHE A CA 1
ATOM 533 C C . PHE A 1 80 ? 3.225 8.428 -0.189 1.00 68.69 80 PHE A C 1
ATOM 535 O O . PHE A 1 80 ? 4.094 8.991 -0.848 1.00 68.69 80 PHE A O 1
ATOM 542 N N . CYS A 1 81 ? 2.965 7.124 -0.333 1.00 68.25 81 CYS A N 1
ATOM 543 C CA . CYS A 1 81 ? 3.676 6.274 -1.279 1.00 68.25 81 CYS A CA 1
ATOM 544 C C . CYS A 1 81 ? 3.487 6.815 -2.693 1.00 68.25 81 CYS A C 1
ATOM 546 O O . CYS A 1 81 ? 4.455 7.017 -3.404 1.00 68.25 81 CYS A O 1
ATOM 548 N N . ILE A 1 82 ? 2.258 7.096 -3.127 1.00 70.25 82 ILE A N 1
ATOM 549 C CA . ILE A 1 82 ? 2.035 7.556 -4.499 1.00 70.25 82 ILE A CA 1
ATOM 550 C C . ILE A 1 82 ? 2.729 8.900 -4.718 1.00 70.25 82 ILE A C 1
ATOM 552 O O . ILE A 1 82 ? 3.460 9.033 -5.690 1.00 70.25 82 ILE A O 1
ATOM 556 N N . SER A 1 83 ? 2.576 9.876 -3.824 1.00 75.50 83 SER A N 1
ATOM 557 C CA . SER A 1 83 ? 3.156 11.212 -4.023 1.00 75.50 83 SER A CA 1
ATOM 558 C C . SER A 1 83 ? 4.683 11.229 -3.924 1.00 75.50 83 SER A C 1
ATOM 560 O O . SER A 1 83 ? 5.364 11.660 -4.858 1.00 75.50 83 SER A O 1
ATOM 562 N N . VAL A 1 84 ? 5.233 10.751 -2.810 1.00 67.75 84 VAL A N 1
ATOM 563 C CA . VAL A 1 84 ? 6.666 10.840 -2.514 1.00 67.75 84 VAL A CA 1
ATOM 564 C C . VAL A 1 84 ? 7.437 9.840 -3.339 1.00 67.75 84 VAL A C 1
ATOM 566 O O . VAL A 1 84 ? 8.478 10.191 -3.887 1.00 67.75 84 VAL A O 1
ATOM 569 N N . CYS A 1 85 ? 6.919 8.620 -3.490 1.00 67.50 85 CYS A N 1
ATOM 570 C CA . CYS A 1 85 ? 7.607 7.652 -4.316 1.00 67.50 85 CYS A CA 1
ATOM 571 C C . CYS A 1 85 ? 7.589 8.126 -5.741 1.00 67.50 85 CYS A C 1
ATOM 573 O O . CYS A 1 85 ? 8.660 8.426 -6.227 1.00 67.50 85 CYS A O 1
ATOM 575 N N . THR A 1 86 ? 6.448 8.290 -6.407 1.00 70.56 86 THR A N 1
ATOM 576 C CA . THR A 1 86 ? 6.484 8.586 -7.851 1.00 70.56 86 THR A CA 1
ATOM 577 C C . THR A 1 86 ? 7.363 9.795 -8.186 1.00 70.56 86 THR A C 1
ATOM 579 O O . THR A 1 86 ? 8.196 9.696 -9.083 1.00 70.56 86 THR A O 1
ATOM 582 N N . SER A 1 87 ? 7.298 10.878 -7.405 1.00 76.75 87 SER A N 1
ATOM 583 C CA . SER A 1 87 ? 8.152 12.054 -7.607 1.00 76.75 87 SER A CA 1
ATOM 584 C C . SER A 1 87 ? 9.645 11.779 -7.373 1.00 76.75 87 SER A C 1
ATOM 586 O O . SER A 1 87 ? 10.471 12.099 -8.235 1.00 76.75 87 SER A O 1
ATOM 588 N N . PHE A 1 88 ? 10.015 11.152 -6.253 1.00 71.69 88 PHE A N 1
ATOM 589 C CA . PHE A 1 88 ? 11.407 10.822 -5.932 1.00 71.69 88 PHE A CA 1
ATOM 590 C C . PHE A 1 88 ? 11.971 9.733 -6.852 1.00 71.69 88 PHE A C 1
ATOM 592 O O . PHE A 1 88 ? 13.095 9.843 -7.328 1.00 71.69 88 PHE A O 1
ATOM 599 N N . CYS A 1 89 ? 11.164 8.714 -7.164 1.00 70.50 89 CYS A N 1
ATOM 600 C CA . CYS A 1 89 ? 11.469 7.666 -8.132 1.00 70.50 89 CYS A CA 1
ATOM 601 C C . CYS A 1 89 ? 11.866 8.327 -9.438 1.00 70.50 89 CYS A C 1
ATOM 603 O O . CYS A 1 89 ? 13.000 8.195 -9.863 1.00 70.50 89 CYS A O 1
ATOM 605 N N . ILE A 1 90 ? 10.945 9.068 -10.057 1.00 74.00 90 ILE A N 1
ATOM 606 C CA . ILE A 1 90 ? 11.108 9.580 -11.415 1.00 74.00 90 ILE A CA 1
ATOM 607 C C . ILE A 1 90 ? 12.305 10.530 -11.486 1.00 74.00 90 ILE A C 1
ATOM 609 O O . ILE A 1 90 ? 13.115 10.416 -12.403 1.00 74.00 90 ILE A O 1
ATOM 613 N N . SER A 1 91 ? 12.469 11.413 -10.499 1.00 81.00 91 SER A N 1
ATOM 614 C CA . SER A 1 91 ? 13.602 12.343 -10.457 1.00 81.00 91 SER A CA 1
ATOM 615 C C . SER A 1 91 ? 14.950 11.626 -10.337 1.00 81.00 91 SER A C 1
ATOM 617 O O . SER A 1 91 ? 15.851 11.884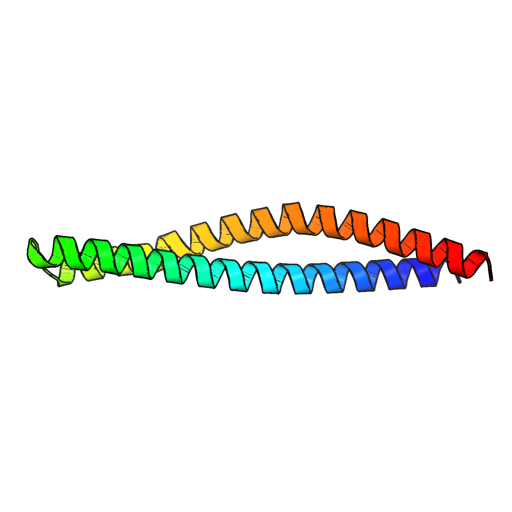 -11.138 1.00 81.00 91 SER A O 1
ATOM 619 N N . VAL A 1 92 ? 15.086 10.681 -9.402 1.00 75.62 92 VAL A N 1
ATOM 620 C CA . VAL A 1 92 ? 16.326 9.910 -9.224 1.00 75.62 92 VAL A CA 1
ATOM 621 C C . VAL A 1 92 ? 16.573 8.975 -10.408 1.00 75.62 92 VAL A C 1
ATOM 623 O O . VAL A 1 92 ? 17.703 8.905 -10.884 1.00 75.62 92 VAL A O 1
ATOM 626 N N . CYS A 1 93 ? 15.531 8.317 -10.933 1.00 75.25 93 CYS A N 1
ATOM 627 C CA . CYS A 1 93 ? 15.597 7.494 -12.144 1.00 75.25 93 CYS A CA 1
ATOM 628 C C . CYS A 1 93 ? 16.225 8.304 -13.276 1.00 75.25 93 CYS A C 1
ATOM 630 O O . CYS A 1 93 ? 17.237 7.904 -13.831 1.00 75.25 93 CYS A O 1
ATOM 632 N N . ILE A 1 94 ? 15.652 9.465 -13.601 1.00 77.06 94 ILE A N 1
ATOM 633 C CA . ILE A 1 94 ? 16.094 10.290 -14.728 1.00 77.06 94 ILE A CA 1
ATOM 634 C C . ILE A 1 94 ? 17.540 10.754 -14.528 1.00 77.06 94 ILE A C 1
ATOM 636 O O . ILE A 1 94 ? 18.341 10.638 -15.454 1.00 77.06 94 ILE A O 1
ATOM 640 N N . LEU A 1 95 ? 17.899 11.219 -13.328 1.00 82.69 95 LEU A N 1
ATOM 641 C CA . LEU A 1 95 ? 19.262 11.663 -13.023 1.00 82.69 95 LEU A CA 1
ATOM 642 C C . LEU A 1 95 ? 20.291 10.539 -13.182 1.00 82.69 95 LEU A C 1
ATOM 644 O O . LEU A 1 95 ? 21.328 10.747 -13.813 1.00 82.69 95 LEU A O 1
ATOM 648 N N . VAL A 1 96 ? 20.003 9.353 -12.643 1.00 78.44 96 VAL A N 1
ATOM 649 C CA . VAL A 1 96 ? 20.896 8.188 -12.729 1.00 78.44 96 VAL A CA 1
ATOM 650 C C . VAL A 1 96 ? 20.963 7.659 -14.161 1.00 78.44 96 VAL A C 1
ATOM 652 O O . VAL A 1 96 ? 22.047 7.363 -14.654 1.00 78.44 96 VAL A O 1
ATOM 655 N N . CYS A 1 97 ? 19.835 7.587 -14.869 1.00 77.38 97 CYS A N 1
ATOM 656 C CA . CYS A 1 97 ? 19.809 7.187 -16.272 1.00 77.38 97 CYS A CA 1
ATOM 657 C C . CYS A 1 97 ? 20.692 8.115 -17.112 1.00 77.38 97 CYS A C 1
ATOM 659 O O . CYS A 1 97 ? 21.558 7.637 -17.838 1.00 77.38 97 CYS A O 1
ATOM 661 N N . ILE A 1 98 ? 20.513 9.434 -16.990 1.00 78.62 98 ILE A N 1
ATOM 662 C CA . ILE A 1 98 ? 21.275 10.426 -17.759 1.00 78.62 98 ILE A CA 1
ATOM 663 C C . ILE A 1 98 ? 22.766 10.355 -17.418 1.00 78.62 98 ILE A C 1
ATOM 665 O O . ILE A 1 98 ? 23.589 10.336 -18.332 1.00 78.62 98 ILE A O 1
ATOM 669 N N . SER A 1 99 ? 23.130 10.274 -16.136 1.00 81.88 99 SER A N 1
ATOM 670 C CA . SER A 1 99 ? 24.538 10.215 -15.729 1.00 81.88 99 SER A CA 1
ATOM 671 C C . SER A 1 99 ? 25.235 8.963 -16.261 1.00 81.88 99 SER A C 1
ATOM 673 O O . SER A 1 99 ? 26.330 9.061 -16.818 1.00 81.88 99 SER A O 1
ATOM 675 N N . VAL A 1 100 ? 24.574 7.803 -16.191 1.00 77.19 100 VAL A N 1
ATOM 676 C CA . VAL A 1 100 ? 25.092 6.545 -16.739 1.00 77.19 100 VAL A CA 1
ATOM 677 C C . VAL A 1 100 ? 25.208 6.632 -18.260 1.00 77.19 100 VAL A C 1
ATOM 679 O O . VAL A 1 100 ? 26.251 6.280 -18.806 1.00 77.19 100 VAL A O 1
ATOM 682 N N . CYS A 1 101 ? 24.198 7.163 -18.955 1.00 76.62 101 CYS A N 1
ATOM 683 C CA . CYS A 1 101 ? 24.238 7.332 -20.410 1.00 76.62 101 CYS A CA 1
ATOM 684 C C . CYS A 1 101 ? 25.421 8.194 -20.855 1.00 76.62 101 CYS A C 1
ATOM 686 O O . CYS A 1 101 ? 26.156 7.790 -21.752 1.00 76.62 101 CYS A O 1
ATOM 688 N N . ILE A 1 102 ? 25.623 9.339 -20.197 1.00 79.38 102 ILE A N 1
ATOM 689 C CA . ILE A 1 102 ? 26.731 10.254 -20.485 1.00 79.38 102 ILE A CA 1
ATOM 690 C C . ILE A 1 102 ? 28.068 9.557 -20.220 1.00 79.38 102 ILE A C 1
ATOM 692 O O . ILE A 1 102 ? 28.941 9.572 -21.083 1.00 79.38 102 ILE A O 1
ATOM 696 N N . SER A 1 103 ? 28.213 8.888 -19.072 1.00 79.75 103 SER A N 1
ATOM 697 C CA . SER A 1 103 ? 29.457 8.196 -18.712 1.00 79.75 103 SER A CA 1
ATOM 698 C C . SER A 1 103 ? 29.845 7.095 -19.704 1.00 79.75 103 SER A C 1
ATOM 700 O O . SER A 1 103 ? 31.015 6.977 -20.046 1.00 79.75 103 SER A O 1
ATOM 702 N N . VAL A 1 104 ? 28.863 6.345 -20.219 1.00 76.69 104 VAL A N 1
ATOM 703 C CA . VAL A 1 104 ? 29.080 5.282 -21.212 1.00 76.69 104 VAL A CA 1
ATOM 704 C C . VAL A 1 104 ? 29.337 5.858 -22.604 1.00 76.69 104 VAL A C 1
ATOM 706 O O . VAL A 1 104 ? 30.027 5.231 -23.390 1.00 76.69 104 VAL A O 1
ATOM 709 N N . SER A 1 105 ? 28.788 7.029 -22.937 1.00 72.38 105 SER A N 1
ATOM 710 C CA . SER A 1 105 ? 29.058 7.693 -24.222 1.00 72.38 105 SER A CA 1
ATOM 711 C C . SER A 1 105 ? 30.400 8.430 -24.283 1.00 72.38 105 SER A C 1
ATOM 713 O O . SER A 1 105 ? 30.844 8.778 -25.373 1.00 72.38 105 SER A O 1
ATOM 715 N N . LEU A 1 106 ? 31.014 8.705 -23.128 1.00 72.12 106 LEU A N 1
ATOM 716 C CA . LEU A 1 106 ? 32.321 9.362 -23.008 1.00 72.12 106 LEU A CA 1
ATOM 717 C C . LEU A 1 106 ? 33.495 8.368 -22.923 1.00 72.12 106 LEU A C 1
ATOM 719 O O . LEU A 1 106 ? 34.644 8.808 -22.906 1.00 72.12 106 LEU A O 1
ATOM 723 N N . TYR A 1 107 ? 33.206 7.066 -22.859 1.00 61.47 107 TYR A N 1
ATOM 724 C CA . TYR A 1 107 ? 34.161 5.954 -22.890 1.00 61.47 107 TYR A CA 1
ATOM 725 C C . TYR A 1 107 ? 34.044 5.197 -24.214 1.00 61.47 107 TYR A C 1
ATOM 727 O O . TYR A 1 107 ? 35.094 4.731 -24.707 1.00 61.47 107 TYR A O 1
#

Radius of gyration: 22.61 Å; chains: 1; bounding box: 52×16×63 Å

pLDDT: mean 71.61, std 6.01, range [53.0, 82.69]

Foldseek 3Di:
DLVVLLVVLLVVLVVVLVVCLVVVLVVVLVVVLVVVLVVCLCVQLVVCVVPDPNVVSVVVSVVCSVPVSVVVSCVCSVVCSVVVSVVVSVVVSVVVSVVVSVVVVVD

Sequence (107 aa):
CISVCISVCISVCISVCISVCNSVCISVCISVCISVCNSVCNSVCNSVCISVCNSVCTSVCISVCISVCPSVCISVCTSFCISVCTSFCISVCILVCISVCISVSLY

Secondary structure (DSSP, 8-state):
-HHHHHHHHHHHHHHHHHHHHHHHHHHHHHHHHHHHHHHHHHHHHHHHTTTS-HHHHHHHHHHHHHHHHHHHHHHHHHHHIIIIIHHHHHHHHHHHHHHHHHHHH--

Organism: Oncorhynchus tshawytscha (NCBI:txid74940)